Protein AF-A0A523JTP4-F1 (afdb_monomer_lite)

Sequence (95 aa):
YQWSIALVPDPEDRSKDVVSSGWIERIAEPEGLEGRLSKAGPSGAASVYGTEGLWYDTLAATHAQMIRNPDDPRHRQQLSTLLVQVGLPDSAARQ

Radius of gyration: 17.35 Å; chains: 1; bounding box: 40×21×49 Å

Foldseek 3Di:
DKDKDWDQPDPVDRPPIDMDIDDDDDDDDPPCLVVVDVVLDLVRQLVSCVVVVVLVSNLVSLVVVCVVCVPDVVSLVVNLVSCVVVVHHSVVSVD

pLDDT: mean 89.96, std 6.16, range [59.75, 97.56]

Secondary structure (DSSP, 8-state):
-EEEEEE-S-SS-GGG-EEEEEE---PPPPTTHHHHHHHHHHHHHHHHHHHTT-HHHHHHHHHHHHHH-TT-HHHHHHHHHHHHHTT--GGGGG-

Structure (mmCIF, N/CA/C/O backbone):
data_AF-A0A523JTP4-F1
#
_entry.id   AF-A0A523JTP4-F1
#
loop_
_atom_site.group_PDB
_atom_site.id
_atom_site.type_symbol
_atom_site.label_atom_id
_atom_site.label_alt_id
_atom_site.label_comp_id
_atom_site.label_asym_id
_atom_site.label_entity_id
_atom_site.label_seq_id
_atom_site.pdbx_PDB_ins_code
_atom_site.Cartn_x
_atom_site.Cartn_y
_atom_site.Cartn_z
_atom_site.occupancy
_atom_site.B_iso_or_equiv
_atom_site.auth_seq_id
_atom_site.auth_comp_id
_atom_site.auth_asym_id
_atom_site.auth_atom_id
_atom_site.pdbx_PDB_model_num
ATOM 1 N N . TYR A 1 1 ? -7.511 2.026 -13.054 1.00 88.31 1 TYR A N 1
ATOM 2 C CA . TYR A 1 1 ? -6.428 2.711 -13.794 1.00 88.31 1 TYR A CA 1
ATOM 3 C C . TYR A 1 1 ? -5.329 1.717 -14.100 1.00 88.31 1 TYR A C 1
ATOM 5 O O . TYR A 1 1 ? -5.131 0.818 -13.300 1.00 88.31 1 TYR A O 1
ATOM 13 N N . GLN A 1 2 ? -4.635 1.845 -15.226 1.00 91.69 2 GLN A N 1
ATOM 14 C CA . GLN A 1 2 ? -3.509 0.981 -15.591 1.00 91.69 2 GLN A CA 1
ATOM 15 C C . GLN A 1 2 ? -2.309 1.854 -15.942 1.00 91.69 2 GLN A C 1
ATOM 17 O O . GLN A 1 2 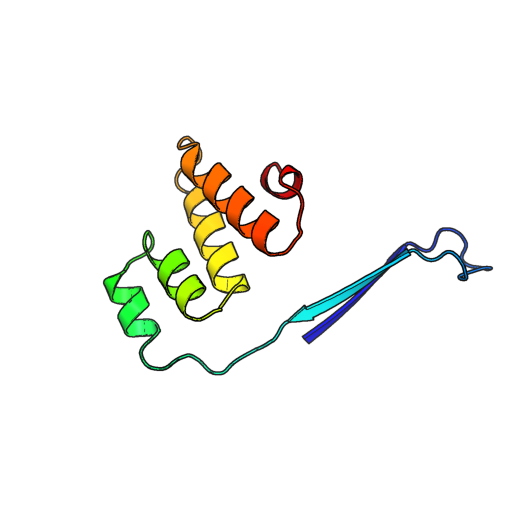? -2.490 2.956 -16.462 1.00 91.69 2 GLN A O 1
ATOM 22 N N . TRP A 1 3 ? -1.107 1.383 -15.635 1.00 92.19 3 TRP A N 1
ATOM 23 C CA . TRP A 1 3 ? 0.136 2.079 -15.944 1.00 92.19 3 TRP A CA 1
ATOM 24 C C . TRP A 1 3 ? 1.223 1.090 -16.365 1.00 92.19 3 TRP A C 1
ATOM 26 O O . TRP A 1 3 ? 1.211 -0.078 -15.977 1.00 92.19 3 TRP A O 1
ATOM 36 N N . SER A 1 4 ? 2.183 1.580 -17.145 1.00 93.56 4 SER A N 1
ATOM 37 C CA . SER A 1 4 ? 3.406 0.862 -17.501 1.00 93.56 4 SER A CA 1
ATOM 38 C C . SER A 1 4 ? 4.572 1.838 -17.600 1.00 93.56 4 SER A C 1
ATOM 40 O O . SER A 1 4 ? 4.414 2.927 -18.150 1.00 93.56 4 SER A O 1
ATOM 42 N N . ILE A 1 5 ? 5.737 1.439 -17.105 1.00 92.75 5 ILE A N 1
ATOM 43 C CA . ILE A 1 5 ? 6.998 2.175 -17.173 1.00 92.75 5 ILE A CA 1
ATOM 44 C C . ILE A 1 5 ? 8.018 1.260 -17.847 1.00 92.75 5 ILE A C 1
ATOM 46 O O . ILE A 1 5 ? 8.146 0.100 -17.463 1.00 92.75 5 ILE A O 1
ATOM 50 N N . ALA A 1 6 ? 8.747 1.778 -18.832 1.00 94.00 6 ALA A N 1
ATOM 51 C CA . ALA A 1 6 ? 9.822 1.059 -19.503 1.00 94.00 6 ALA A CA 1
ATOM 52 C C . ALA A 1 6 ? 11.141 1.819 -19.341 1.00 94.00 6 ALA A C 1
ATOM 54 O O . ALA A 1 6 ? 11.203 3.017 -19.618 1.00 94.00 6 ALA A O 1
ATOM 55 N N . LEU A 1 7 ? 12.191 1.118 -18.917 1.00 95.06 7 LEU A N 1
ATOM 56 C CA . LEU A 1 7 ? 13.564 1.573 -19.100 1.00 95.06 7 LEU A CA 1
ATOM 57 C C . LEU A 1 7 ? 14.010 1.119 -20.491 1.00 95.06 7 LEU A C 1
ATOM 59 O O . LEU A 1 7 ? 14.001 -0.083 -20.751 1.00 95.06 7 LEU A O 1
ATOM 63 N N . VAL A 1 8 ? 14.380 2.077 -21.346 1.00 95.06 8 VAL A N 1
ATOM 64 C CA . VAL A 1 8 ? 14.813 1.852 -22.736 1.00 95.06 8 VAL A CA 1
ATOM 65 C C . VAL A 1 8 ? 16.307 2.164 -22.839 1.00 95.06 8 VAL A C 1
ATOM 67 O O . VAL A 1 8 ? 16.670 3.337 -22.941 1.00 95.06 8 VAL A O 1
ATOM 70 N N . PRO A 1 9 ? 17.195 1.158 -22.748 1.00 91.94 9 PRO A N 1
ATOM 71 C CA . PRO A 1 9 ? 18.637 1.384 -22.808 1.00 91.94 9 PRO A CA 1
ATOM 72 C C . PRO A 1 9 ? 19.122 1.673 -24.232 1.00 91.94 9 PRO A C 1
ATOM 74 O O . PRO A 1 9 ? 20.078 2.424 -24.407 1.00 91.94 9 PRO A O 1
ATOM 77 N N . ASP A 1 10 ? 18.464 1.074 -25.228 1.00 94.38 10 ASP A N 1
ATOM 78 C CA . ASP A 1 10 ? 18.751 1.237 -26.651 1.00 94.38 10 ASP A CA 1
ATOM 79 C C . ASP A 1 10 ? 17.446 1.567 -27.404 1.00 94.38 10 ASP A C 1
ATOM 81 O O . ASP A 1 10 ? 16.567 0.711 -27.517 1.00 94.38 10 ASP A O 1
ATOM 85 N N . PRO A 1 11 ? 17.274 2.809 -27.891 1.00 92.25 11 PRO A N 1
ATOM 86 C CA . PRO A 1 11 ? 16.079 3.209 -28.632 1.00 92.25 11 PRO A CA 1
ATOM 87 C C . PRO A 1 11 ? 15.885 2.488 -29.974 1.00 92.25 11 PRO A C 1
ATOM 89 O O . PRO A 1 11 ? 14.746 2.393 -30.433 1.00 92.25 11 PRO A O 1
ATOM 92 N N . GLU A 1 12 ? 16.959 1.986 -30.591 1.00 94.44 12 GLU A N 1
ATOM 93 C CA . GLU A 1 12 ? 16.926 1.334 -31.908 1.00 94.44 12 GLU A CA 1
ATOM 94 C C . GLU A 1 12 ? 16.706 -0.189 -31.798 1.00 94.44 12 GLU A C 1
ATOM 96 O O . GLU A 1 12 ? 16.202 -0.810 -32.735 1.00 94.44 12 GLU A O 1
ATOM 101 N N . ASP A 1 13 ? 17.010 -0.793 -30.640 1.00 90.44 13 ASP A N 1
ATOM 102 C CA . ASP A 1 13 ? 16.730 -2.201 -30.313 1.00 90.44 13 ASP A CA 1
ATOM 103 C C . ASP A 1 13 ? 16.067 -2.346 -28.931 1.00 90.44 13 ASP A C 1
ATOM 105 O O . ASP A 1 13 ? 16.703 -2.541 -27.892 1.00 90.44 13 ASP A O 1
ATOM 109 N N . ARG A 1 14 ? 14.732 -2.327 -28.939 1.00 91.62 14 ARG A N 1
ATOM 110 C CA . ARG A 1 14 ? 13.893 -2.392 -27.732 1.00 91.62 14 ARG A CA 1
ATOM 111 C C . ARG A 1 14 ? 13.672 -3.802 -27.179 1.00 91.62 14 ARG A C 1
ATOM 113 O O . ARG A 1 14 ? 12.907 -3.982 -26.233 1.00 91.62 14 ARG A O 1
ATOM 120 N N . SER A 1 15 ? 14.318 -4.827 -27.743 1.00 92.44 15 SER A N 1
ATOM 121 C CA . SER A 1 15 ? 14.161 -6.222 -27.291 1.00 92.44 15 SER A CA 1
ATOM 122 C C . SER A 1 15 ? 14.631 -6.460 -25.848 1.00 92.44 15 SER A C 1
ATOM 124 O O . SER A 1 15 ? 14.272 -7.466 -25.235 1.00 92.44 15 SER A O 1
ATOM 126 N N . LYS A 1 16 ? 15.420 -5.528 -25.301 1.00 91.81 16 LYS A N 1
ATOM 127 C CA . LYS A 1 16 ? 15.990 -5.569 -23.948 1.00 91.81 16 LYS A CA 1
ATOM 128 C C . LYS A 1 16 ? 15.373 -4.544 -22.996 1.00 91.81 16 LYS A C 1
ATOM 130 O O . LYS A 1 16 ? 15.935 -4.302 -21.926 1.00 91.81 16 LYS A O 1
ATOM 135 N N . ASP A 1 17 ? 14.245 -3.940 -23.366 1.00 94.62 17 ASP A N 1
ATOM 136 C CA . ASP A 1 17 ? 13.530 -3.029 -22.479 1.00 94.62 17 ASP A CA 1
ATOM 137 C C . ASP A 1 17 ? 13.122 -3.744 -21.189 1.00 94.62 17 ASP A C 1
ATOM 139 O O . ASP A 1 17 ? 12.554 -4.839 -2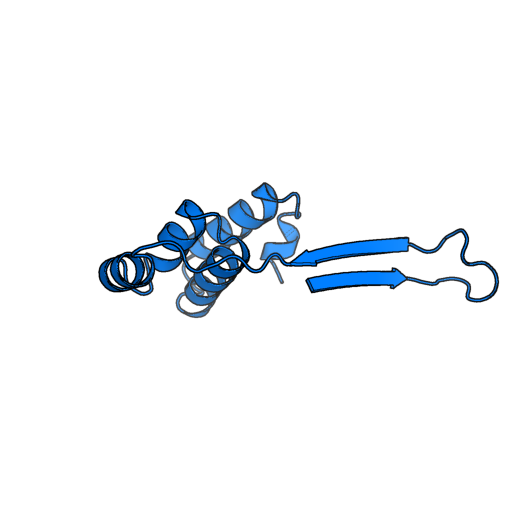1.200 1.00 94.62 17 ASP A O 1
ATOM 143 N N . VAL A 1 18 ? 13.365 -3.088 -20.056 1.00 93.69 18 VAL A N 1
ATOM 144 C CA . VAL A 1 18 ? 12.854 -3.550 -18.765 1.00 93.69 18 VAL A CA 1
ATOM 145 C C . VAL A 1 18 ? 11.533 -2.841 -18.519 1.00 93.69 18 VAL A C 1
ATOM 147 O O . VAL A 1 18 ? 11.507 -1.630 -18.299 1.00 93.69 18 VAL A O 1
ATOM 150 N N . VAL A 1 19 ? 10.433 -3.593 -18.564 1.00 92.12 19 VAL A N 1
ATOM 151 C CA . VAL A 1 19 ? 9.076 -3.058 -18.406 1.00 92.12 19 VAL A CA 1
ATOM 152 C C . VAL A 1 19 ? 8.497 -3.467 -17.055 1.00 92.12 19 VAL A C 1
ATOM 154 O O . VAL A 1 19 ? 8.479 -4.644 -16.704 1.00 92.12 19 VAL A O 1
ATOM 157 N N . SER A 1 20 ? 7.979 -2.490 -16.317 1.00 92.25 20 SER A N 1
ATOM 158 C CA . SER A 1 20 ? 7.137 -2.686 -15.139 1.00 92.25 20 SER A CA 1
ATOM 159 C C . SER A 1 20 ? 5.739 -2.160 -15.435 1.00 92.25 20 SER A C 1
ATOM 161 O O . SER A 1 20 ? 5.583 -1.143 -16.107 1.00 92.25 20 SER A O 1
ATOM 163 N N . SER A 1 21 ? 4.704 -2.842 -14.964 1.00 92.00 21 SER A N 1
ATOM 164 C CA . SER A 1 21 ? 3.320 -2.415 -15.169 1.00 92.00 21 SER A CA 1
ATOM 165 C C . SER A 1 21 ? 2.460 -2.763 -13.969 1.00 92.00 21 SER A C 1
ATOM 167 O O . SER A 1 21 ? 2.819 -3.615 -13.156 1.00 92.00 21 SER A O 1
ATOM 169 N N . GLY A 1 22 ? 1.324 -2.089 -13.856 1.00 88.62 22 GLY A N 1
ATOM 170 C CA . GLY A 1 22 ? 0.402 -2.295 -12.759 1.00 88.62 22 GLY A CA 1
ATOM 171 C C . GLY A 1 22 ? -0.967 -1.710 -13.040 1.00 88.62 22 GLY A C 1
ATOM 172 O O . GLY A 1 22 ? -1.218 -1.053 -14.055 1.00 88.62 22 GLY A O 1
ATOM 173 N N . TRP A 1 23 ? -1.874 -1.961 -12.110 1.00 88.75 23 TRP A N 1
ATOM 174 C CA . TRP A 1 23 ? -3.230 -1.459 -12.166 1.00 88.75 23 TRP A CA 1
ATOM 175 C C . TRP A 1 23 ? -3.684 -1.044 -10.770 1.00 88.75 23 TRP A C 1
ATOM 177 O O . TRP A 1 23 ? -3.258 -1.608 -9.770 1.00 88.75 23 TRP A O 1
ATOM 187 N N . ILE A 1 24 ? -4.520 -0.013 -10.724 1.00 87.12 24 ILE A N 1
ATOM 188 C CA . ILE A 1 24 ? -5.222 0.450 -9.532 1.00 87.12 24 ILE A CA 1
ATOM 189 C C . ILE A 1 24 ? -6.688 0.119 -9.749 1.00 87.12 24 ILE A C 1
ATOM 191 O O . ILE A 1 24 ? -7.311 0.635 -10.690 1.00 87.12 24 ILE A O 1
ATOM 195 N N . GLU A 1 25 ? -7.235 -0.715 -8.878 1.00 88.50 25 GLU A N 1
ATOM 196 C CA . GLU A 1 25 ? -8.669 -0.933 -8.803 1.00 88.50 25 GLU A CA 1
ATOM 197 C C . GLU A 1 25 ? -9.327 0.203 -8.035 1.00 88.50 25 GLU A C 1
ATOM 199 O O . GLU A 1 25 ? -8.859 0.599 -6.970 1.00 88.50 25 GLU A O 1
ATOM 204 N N . ARG A 1 26 ? -10.433 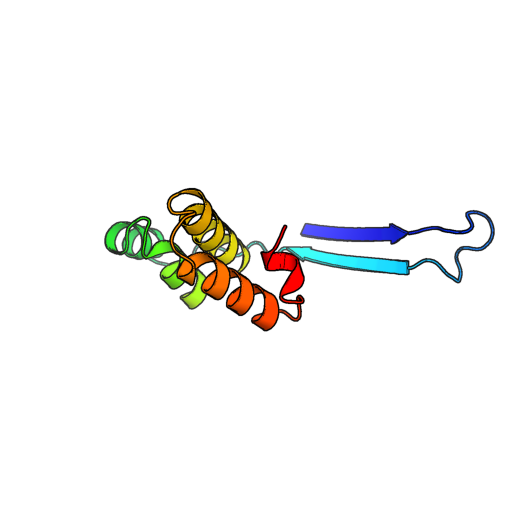0.718 -8.567 1.00 90.38 26 ARG A N 1
ATOM 205 C CA . ARG A 1 26 ? -11.340 1.545 -7.780 1.00 90.38 26 ARG A CA 1
ATOM 206 C C . ARG A 1 26 ? -12.576 0.714 -7.505 1.00 90.38 26 ARG A C 1
ATOM 208 O O . ARG A 1 26 ? -13.294 0.379 -8.444 1.00 90.38 26 ARG A O 1
ATOM 215 N N . ILE A 1 27 ? -12.816 0.427 -6.236 1.00 90.50 27 ILE A N 1
ATOM 216 C CA . ILE A 1 27 ? -14.020 -0.269 -5.795 1.00 90.50 27 ILE A CA 1
ATOM 217 C C . ILE A 1 27 ? -15.073 0.734 -5.314 1.00 90.50 27 ILE A C 1
ATOM 219 O O . ILE A 1 27 ? -14.769 1.904 -5.059 1.00 90.50 27 ILE A O 1
ATOM 223 N N . ALA A 1 28 ? -16.323 0.283 -5.223 1.00 92.94 28 ALA A N 1
ATOM 224 C CA . ALA A 1 28 ? -17.347 1.020 -4.493 1.00 92.94 28 ALA A CA 1
ATOM 225 C C . ALA A 1 28 ? -16.986 1.060 -3.003 1.00 92.94 28 ALA A C 1
ATOM 227 O O . ALA A 1 28 ? -16.352 0.136 -2.495 1.00 92.94 28 ALA A O 1
ATOM 228 N N . GLU A 1 29 ? -17.389 2.123 -2.313 1.00 91.69 29 GLU A N 1
ATOM 229 C CA . GLU A 1 29 ? -17.134 2.239 -0.881 1.00 91.69 29 GLU A CA 1
ATOM 230 C C . GLU A 1 29 ? -17.814 1.083 -0.120 1.00 91.69 29 GLU A C 1
ATOM 232 O O . GLU A 1 29 ? -19.024 0.889 -0.283 1.00 91.69 29 GLU A O 1
ATOM 237 N N . PRO A 1 30 ? -17.069 0.309 0.695 1.00 94.75 30 PRO A N 1
ATOM 238 C CA . PRO A 1 30 ? -17.650 -0.725 1.540 1.00 94.75 30 PRO A CA 1
ATOM 239 C C . PRO A 1 30 ? -18.703 -0.156 2.493 1.00 94.75 30 PRO A C 1
ATOM 241 O O . PRO A 1 30 ? -18.517 0.893 3.113 1.00 94.75 30 PRO A O 1
ATOM 244 N N . GLU A 1 31 ? -19.806 -0.880 2.667 1.00 96.19 31 GLU A N 1
ATOM 245 C CA . GLU A 1 31 ? -20.904 -0.429 3.518 1.00 96.19 31 GLU A CA 1
ATOM 246 C C . GLU A 1 31 ? -20.437 -0.193 4.967 1.00 96.19 31 GLU A C 1
ATOM 248 O O . GLU A 1 31 ? -19.775 -1.030 5.595 1.00 96.19 31 GLU A O 1
ATOM 253 N N . GLY A 1 32 ? -20.777 0.980 5.509 1.00 96.12 32 GLY A N 1
ATOM 254 C CA . GLY A 1 32 ? -20.444 1.374 6.878 1.00 96.12 32 GLY A CA 1
ATOM 255 C C . GLY A 1 32 ? -18.963 1.679 7.126 1.00 96.12 32 GLY A C 1
ATOM 256 O O . GLY A 1 32 ? -18.574 1.800 8.293 1.00 96.12 32 GLY A O 1
ATOM 257 N N . LEU A 1 33 ? -18.141 1.799 6.076 1.00 96.44 33 LEU A N 1
ATOM 258 C CA . LEU A 1 33 ? -16.717 2.120 6.192 1.00 96.44 33 LEU A CA 1
ATOM 259 C C . LEU A 1 33 ? -16.491 3.420 6.974 1.00 96.44 33 LEU A C 1
ATOM 261 O O . LEU A 1 33 ? -15.746 3.417 7.953 1.00 96.44 33 LEU A O 1
ATOM 265 N N .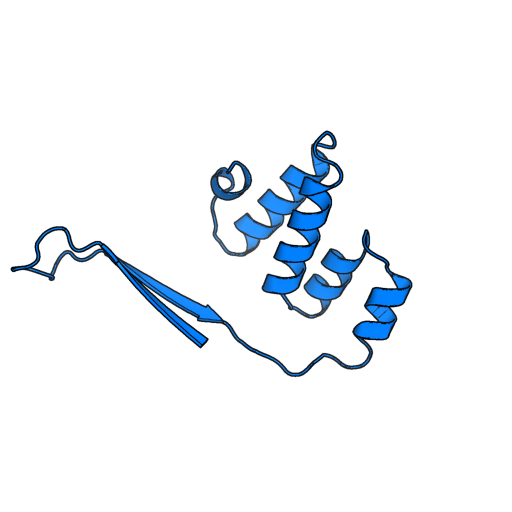 GLU A 1 34 ? -17.182 4.502 6.615 1.00 95.56 34 GLU A N 1
ATOM 266 C CA . GLU A 1 34 ? -17.063 5.796 7.299 1.00 95.56 34 GLU A CA 1
ATOM 267 C C . GLU A 1 34 ? -17.348 5.696 8.809 1.00 95.56 34 GLU A C 1
ATOM 269 O O . GLU A 1 34 ? -16.603 6.230 9.635 1.00 95.56 34 GLU A O 1
ATOM 274 N N . GLY A 1 35 ? -18.369 4.927 9.200 1.00 97.56 35 GLY A N 1
ATOM 275 C CA . GLY A 1 35 ? -18.688 4.684 10.608 1.00 97.56 35 GLY A CA 1
ATOM 276 C C . GLY A 1 35 ? -17.579 3.924 11.344 1.00 97.56 35 GLY A C 1
ATOM 277 O O . GLY A 1 35 ? -17.229 4.273 12.477 1.00 97.56 35 GLY A O 1
ATOM 278 N N . ARG A 1 36 ? -16.978 2.912 10.697 1.00 97.38 36 ARG A N 1
ATOM 279 C CA . ARG A 1 36 ? -15.822 2.179 11.245 1.00 97.38 36 ARG A CA 1
ATOM 280 C C . ARG A 1 36 ? -14.605 3.092 11.388 1.00 97.38 36 ARG A C 1
ATOM 282 O O . ARG A 1 36 ? -13.955 3.060 12.432 1.00 97.38 36 ARG A O 1
ATOM 289 N N . LEU A 1 37 ? -14.332 3.935 10.393 1.00 97.00 37 LEU A N 1
ATOM 290 C CA . LEU A 1 37 ? -13.230 4.900 10.413 1.00 97.00 37 LEU A CA 1
ATOM 291 C C . LEU A 1 37 ? -13.406 5.947 11.514 1.00 97.00 37 LEU A C 1
ATOM 293 O O . LEU A 1 37 ? -12.471 6.195 12.274 1.00 97.00 37 LEU A O 1
ATOM 297 N N . SER A 1 38 ? -14.608 6.507 11.651 1.00 96.75 38 SER A N 1
ATOM 298 C CA . SER A 1 38 ? -14.933 7.484 12.695 1.00 96.75 38 SER A CA 1
ATOM 299 C C . SER A 1 38 ? -14.721 6.901 14.095 1.00 96.75 38 SER A C 1
ATOM 301 O O . SER A 1 38 ? -14.062 7.511 14.937 1.00 96.75 38 SER A O 1
ATOM 303 N N . LYS A 1 39 ? -15.181 5.663 14.324 1.00 97.19 39 LYS A N 1
ATOM 304 C CA . LYS A 1 39 ? -14.987 4.952 15.595 1.00 97.19 39 LYS A CA 1
ATOM 305 C C . LYS A 1 39 ? -13.518 4.614 15.875 1.00 97.19 39 LYS A C 1
ATOM 307 O O . LYS A 1 39 ? -13.093 4.661 17.027 1.00 97.19 39 LYS A O 1
ATOM 312 N N . ALA A 1 40 ? -12.762 4.226 14.851 1.00 95.75 40 ALA A N 1
ATOM 313 C CA . ALA A 1 40 ? -11.366 3.812 14.985 1.00 95.75 40 ALA A CA 1
ATOM 314 C C . ALA A 1 40 ? -10.400 5.001 15.148 1.00 95.75 40 ALA A C 1
ATOM 316 O O . ALA A 1 40 ? -9.331 4.860 15.748 1.00 95.75 40 ALA A O 1
ATOM 317 N N . GLY A 1 41 ? -10.767 6.166 14.610 1.00 93.69 41 GLY A N 1
ATOM 318 C CA . GLY A 1 41 ? -9.935 7.360 14.594 1.00 93.69 41 GLY A CA 1
ATOM 319 C C . GLY A 1 41 ? -8.648 7.207 13.763 1.00 93.69 41 GLY A C 1
ATOM 320 O O . GLY A 1 41 ? -8.385 6.160 13.161 1.00 93.69 41 GLY A O 1
ATOM 321 N N . PRO A 1 42 ? -7.787 8.241 13.742 1.00 89.25 42 PRO A N 1
ATOM 322 C CA . PRO A 1 42 ? -6.586 8.264 12.899 1.00 89.25 42 PRO A CA 1
ATOM 323 C C . PRO A 1 42 ? -5.588 7.131 13.184 1.00 89.25 42 PRO A C 1
ATOM 325 O O . PRO A 1 42 ? -4.864 6.697 12.285 1.00 89.25 42 PRO A O 1
ATOM 328 N N . SER A 1 43 ? -5.541 6.648 14.429 1.00 88.75 43 SER A N 1
ATOM 329 C CA . SER A 1 43 ? -4.654 5.555 14.846 1.00 88.75 43 SER A CA 1
ATOM 330 C C . SER A 1 43 ? -5.162 4.172 14.411 1.00 88.75 43 SER A C 1
ATOM 332 O O . SER A 1 43 ? -4.363 3.258 14.230 1.00 88.75 43 SER A O 1
ATOM 334 N N . GLY A 1 44 ? -6.473 4.007 14.209 1.00 93.19 44 GLY A N 1
ATOM 335 C CA . GLY A 1 44 ? -7.074 2.735 13.795 1.00 93.19 44 GLY A CA 1
ATOM 336 C C . GLY A 1 44 ? -7.395 2.631 12.300 1.00 93.19 44 GLY A C 1
ATOM 337 O O . GLY A 1 44 ? -7.650 1.529 11.818 1.00 93.19 44 GLY A O 1
ATOM 338 N N . ALA A 1 45 ? -7.346 3.742 11.556 1.00 95.06 45 ALA A N 1
ATOM 339 C CA . ALA A 1 45 ? -7.741 3.804 10.146 1.00 95.06 45 ALA A CA 1
ATOM 340 C C . ALA A 1 45 ? -7.043 2.763 9.250 1.00 95.06 45 ALA A C 1
ATOM 342 O O . ALA A 1 45 ? -7.709 2.103 8.458 1.00 95.06 45 ALA A O 1
ATOM 343 N N . ALA A 1 46 ? -5.730 2.550 9.413 1.00 94.00 46 ALA A N 1
ATOM 344 C CA . ALA A 1 46 ? -4.985 1.569 8.617 1.00 94.00 46 ALA A CA 1
ATOM 345 C C . ALA A 1 46 ? -5.536 0.139 8.776 1.00 94.00 46 ALA A C 1
ATOM 347 O O . ALA A 1 46 ? -5.672 -0.588 7.794 1.00 94.00 46 ALA A O 1
ATOM 348 N N . SER A 1 47 ? -5.911 -0.242 10.002 1.00 93.69 47 SER A N 1
ATOM 349 C CA . SER A 1 47 ? -6.493 -1.557 10.296 1.00 93.69 47 SER A CA 1
ATOM 350 C C . SER A 1 47 ? -7.875 -1.721 9.660 1.00 93.69 47 SER A C 1
ATOM 352 O O . SER A 1 47 ? -8.171 -2.763 9.072 1.00 93.69 47 SER A O 1
ATOM 354 N N . VAL A 1 48 ? -8.700 -0.668 9.715 1.00 96.94 48 VAL A N 1
ATOM 355 C CA . VAL A 1 48 ? -10.020 -0.655 9.071 1.00 96.94 48 VAL A CA 1
ATOM 356 C C . VAL A 1 48 ? -9.869 -0.850 7.563 1.00 96.94 48 VAL A C 1
ATOM 358 O O . VAL A 1 48 ? -10.419 -1.808 7.034 1.00 96.94 48 VAL A O 1
ATOM 361 N N . TYR A 1 49 ? -9.059 -0.029 6.888 1.00 95.69 49 TYR A N 1
ATOM 362 C CA . TYR A 1 49 ? -8.822 -0.173 5.447 1.00 95.69 49 TYR A CA 1
ATOM 363 C C . TYR A 1 49 ? -8.253 -1.547 5.076 1.00 95.69 49 TYR A C 1
ATOM 365 O O . TYR A 1 49 ? -8.699 -2.158 4.108 1.00 95.69 49 TYR A O 1
ATOM 373 N N . GLY A 1 50 ? -7.313 -2.067 5.875 1.00 92.88 50 GLY A N 1
ATOM 374 C CA . GLY A 1 50 ? -6.675 -3.358 5.603 1.00 92.88 50 GLY A CA 1
ATOM 375 C C . GLY A 1 50 ? -7.654 -4.524 5.688 1.00 92.88 50 GLY A C 1
ATOM 376 O O . GLY A 1 50 ? -7.585 -5.445 4.881 1.00 92.88 50 GLY A O 1
ATOM 377 N N . THR A 1 51 ? -8.608 -4.450 6.619 1.00 93.31 51 THR A N 1
ATOM 378 C CA . THR A 1 51 ? -9.665 -5.461 6.769 1.00 93.31 51 THR A CA 1
ATOM 379 C C . THR A 1 51 ? -10.613 -5.481 5.567 1.00 93.31 51 THR A C 1
ATOM 381 O O . THR A 1 51 ? -11.089 -6.545 5.186 1.00 93.31 51 THR A O 1
ATOM 384 N N . GLU A 1 52 ? -10.849 -4.329 4.937 1.00 93.81 52 GLU A N 1
ATOM 385 C CA . GLU A 1 52 ? -11.675 -4.211 3.726 1.00 93.81 52 GLU A CA 1
ATOM 386 C C . GLU A 1 52 ? -10.905 -4.515 2.429 1.00 93.81 52 GLU A C 1
ATOM 388 O O . GLU A 1 52 ? -11.462 -4.411 1.339 1.00 93.81 52 GLU A O 1
ATOM 393 N N . GLY A 1 53 ? -9.611 -4.849 2.513 1.00 90.50 53 GLY A N 1
ATOM 394 C CA . GLY A 1 53 ? -8.763 -5.064 1.337 1.00 90.50 53 GLY A CA 1
ATOM 395 C C . GLY A 1 53 ? -8.399 -3.780 0.580 1.00 90.50 53 GLY A C 1
ATOM 396 O O . GLY A 1 53 ? -7.890 -3.847 -0.538 1.00 90.50 53 GLY A O 1
ATOM 397 N N . LEU A 1 54 ? -8.613 -2.606 1.183 1.00 93.25 54 LEU A N 1
ATOM 398 C CA . LEU A 1 54 ? -8.298 -1.294 0.611 1.00 93.25 54 LEU A CA 1
ATOM 399 C C . LEU A 1 54 ? -6.802 -0.983 0.760 1.00 93.25 54 LEU A C 1
ATOM 401 O O . LEU A 1 54 ? -6.396 -0.106 1.519 1.00 93.25 54 LEU A O 1
ATOM 405 N N . TRP A 1 55 ? -5.963 -1.737 0.044 1.00 89.50 55 TRP A N 1
ATOM 406 C CA . TRP A 1 55 ? -4.509 -1.751 0.250 1.00 89.50 55 TRP A CA 1
ATOM 407 C C . TRP A 1 55 ? -3.842 -0.371 0.121 1.00 89.50 55 TRP A C 1
ATOM 409 O O . TRP A 1 55 ? -2.990 -0.020 0.940 1.00 89.50 55 TRP A O 1
ATOM 419 N N . TYR A 1 56 ? -4.240 0.437 -0.868 1.00 89.94 56 TYR A N 1
ATOM 420 C CA . TYR A 1 56 ? -3.688 1.786 -1.054 1.00 89.94 56 TYR A CA 1
ATOM 421 C C . TYR A 1 56 ? -4.033 2.717 0.115 1.00 89.94 56 TYR A C 1
ATOM 423 O O . TYR A 1 56 ? -3.171 3.463 0.584 1.00 89.94 56 TYR A O 1
ATOM 431 N N . ASP A 1 57 ? -5.261 2.638 0.626 1.00 93.81 57 ASP A N 1
ATOM 432 C CA . ASP A 1 57 ? -5.711 3.412 1.781 1.00 93.81 57 ASP A CA 1
ATOM 433 C C . ASP A 1 57 ? -5.038 2.935 3.077 1.00 93.81 57 ASP A C 1
ATOM 435 O O . ASP A 1 57 ? -4.625 3.755 3.902 1.00 93.81 57 ASP A O 1
ATOM 439 N N . THR A 1 58 ? -4.832 1.621 3.234 1.00 94.44 58 THR A N 1
ATOM 440 C CA . THR A 1 58 ? -4.031 1.041 4.324 1.00 94.44 58 THR A CA 1
ATOM 441 C C . THR A 1 58 ? -2.619 1.609 4.322 1.00 94.44 58 THR A C 1
ATOM 443 O O . THR A 1 58 ? -2.167 2.125 5.345 1.00 94.44 58 THR A O 1
ATOM 446 N N . LEU A 1 59 ? -1.938 1.561 3.173 1.00 92.62 59 LEU A N 1
ATOM 447 C CA . LEU A 1 59 ? -0.574 2.062 3.017 1.00 92.62 59 LEU A CA 1
ATOM 448 C C . LEU A 1 59 ? -0.490 3.558 3.334 1.00 92.62 59 LEU A C 1
ATOM 450 O O . LEU A 1 59 ? 0.373 3.974 4.111 1.00 92.62 59 LEU A O 1
ATOM 454 N N . ALA A 1 60 ? -1.406 4.359 2.787 1.00 93.25 60 ALA A N 1
ATOM 455 C CA . ALA A 1 60 ? -1.459 5.795 3.036 1.00 93.25 60 ALA A CA 1
ATOM 456 C C . ALA A 1 60 ? -1.676 6.111 4.526 1.00 93.25 60 ALA A C 1
ATOM 458 O O . ALA A 1 60 ? -0.990 6.971 5.086 1.00 93.25 60 AL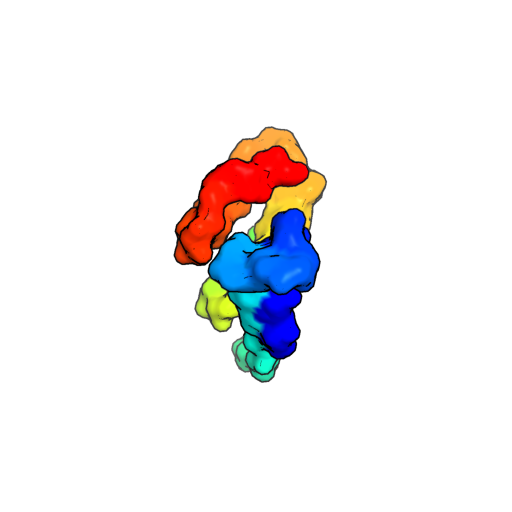A A O 1
ATOM 459 N N . ALA A 1 61 ? -2.582 5.393 5.196 1.00 94.25 61 ALA A N 1
ATOM 460 C CA . ALA A 1 61 ? -2.852 5.576 6.617 1.00 94.25 61 ALA A CA 1
ATOM 461 C C . ALA A 1 61 ? -1.655 5.174 7.497 1.00 94.25 61 ALA A C 1
ATOM 463 O O . ALA A 1 61 ? -1.295 5.929 8.405 1.00 94.25 61 ALA A O 1
ATOM 464 N N . THR A 1 62 ? -1.003 4.041 7.212 1.00 92.56 62 THR A N 1
ATOM 465 C CA . THR A 1 62 ? 0.219 3.600 7.909 1.00 92.56 62 THR A CA 1
ATOM 466 C C . THR A 1 62 ? 1.350 4.610 7.726 1.00 92.56 62 THR A C 1
ATOM 468 O O . THR A 1 62 ? 1.990 5.014 8.697 1.00 92.56 62 THR A O 1
ATOM 471 N N . HIS A 1 63 ? 1.561 5.090 6.500 1.00 90.81 63 HIS A N 1
ATOM 472 C CA . HIS A 1 63 ? 2.589 6.085 6.209 1.00 90.81 63 HIS A CA 1
ATOM 473 C C . HIS A 1 63 ? 2.321 7.418 6.929 1.00 90.81 63 HIS A C 1
ATOM 475 O O . HIS A 1 63 ? 3.221 8.002 7.533 1.00 90.81 63 HIS A O 1
ATOM 481 N N . ALA A 1 64 ? 1.066 7.871 6.967 1.00 91.00 64 ALA A N 1
ATOM 482 C CA . ALA A 1 64 ? 0.690 9.074 7.704 1.00 91.00 64 ALA A CA 1
ATOM 483 C C . ALA A 1 64 ? 0.917 8.939 9.224 1.00 91.00 64 ALA A C 1
ATOM 485 O O . ALA A 1 64 ? 1.247 9.926 9.883 1.00 91.00 64 ALA A O 1
ATOM 486 N N . GLN A 1 65 ? 0.759 7.740 9.800 1.00 88.06 65 GLN A N 1
ATOM 487 C CA . GLN A 1 65 ? 1.107 7.482 11.204 1.00 88.06 65 GLN A CA 1
ATOM 488 C C . GLN A 1 65 ? 2.615 7.556 11.443 1.00 88.06 65 GLN A C 1
ATOM 490 O O . GLN A 1 65 ? 3.038 8.194 12.407 1.00 88.06 65 GLN A O 1
ATOM 495 N N . MET A 1 66 ? 3.410 6.977 10.541 1.00 88.00 66 MET A N 1
ATOM 496 C CA . MET A 1 66 ? 4.869 7.054 10.594 1.00 88.00 66 MET A CA 1
ATOM 497 C C . MET A 1 66 ? 5.364 8.506 10.562 1.00 88.00 66 MET A C 1
ATOM 499 O O . MET A 1 66 ? 6.191 8.876 11.389 1.00 88.00 66 MET A O 1
ATOM 503 N N . ILE A 1 67 ? 4.826 9.344 9.666 1.00 88.50 67 ILE A N 1
ATOM 504 C CA . ILE A 1 67 ? 5.205 10.766 9.575 1.00 88.50 67 ILE A CA 1
ATOM 505 C C . ILE A 1 67 ? 4.855 11.528 10.858 1.00 88.50 67 ILE A C 1
ATOM 507 O O . ILE A 1 67 ? 5.623 12.382 11.294 1.00 88.50 67 ILE A O 1
ATOM 511 N N . ARG A 1 68 ? 3.698 11.243 11.470 1.00 87.50 68 ARG A N 1
ATOM 512 C CA . ARG A 1 68 ? 3.261 11.933 12.696 1.00 87.50 68 ARG A CA 1
ATOM 513 C C . ARG A 1 68 ? 4.084 11.551 13.925 1.00 87.50 68 ARG A C 1
ATOM 515 O O . ARG A 1 68 ? 4.246 12.385 14.806 1.00 87.50 68 ARG A O 1
ATOM 522 N N . ASN A 1 69 ? 4.580 10.317 13.979 1.00 84.69 69 ASN A N 1
ATOM 523 C CA . ASN A 1 69 ? 5.322 9.769 15.114 1.00 84.69 69 ASN A CA 1
ATOM 524 C C . ASN A 1 69 ? 6.635 9.113 14.636 1.00 84.69 69 ASN A C 1
ATOM 526 O O . ASN A 1 69 ? 6.768 7.883 14.710 1.00 84.69 69 ASN A O 1
ATOM 530 N N . PRO A 1 70 ? 7.599 9.909 14.138 1.00 82.06 70 PRO A N 1
ATOM 531 C CA . PRO A 1 70 ? 8.805 9.402 13.474 1.00 82.06 70 PRO A CA 1
ATOM 532 C C . PRO A 1 70 ? 9.781 8.683 14.421 1.00 82.06 70 PRO A C 1
ATOM 534 O O . PRO A 1 70 ? 10.598 7.870 13.972 1.00 82.06 70 PRO A O 1
ATOM 537 N N . ASP A 1 71 ? 9.684 8.955 15.723 1.00 86.56 71 ASP A N 1
ATOM 538 C CA . ASP A 1 71 ? 10.574 8.405 16.750 1.00 86.56 71 ASP A CA 1
ATOM 539 C C . ASP A 1 71 ? 10.167 7.001 17.212 1.00 86.56 71 ASP A C 1
ATOM 541 O O . ASP A 1 71 ? 10.959 6.307 17.848 1.00 86.56 71 ASP A O 1
ATOM 545 N N . ASP A 1 72 ? 8.953 6.548 16.881 1.00 85.00 72 ASP A N 1
ATOM 546 C CA . ASP A 1 72 ? 8.497 5.207 17.236 1.00 85.00 72 ASP A CA 1
ATOM 547 C C . ASP A 1 72 ? 8.892 4.198 16.138 1.00 85.00 72 ASP A C 1
ATOM 549 O O . ASP A 1 72 ? 8.314 4.201 15.041 1.00 85.00 72 ASP A O 1
ATOM 553 N N . PRO A 1 73 ? 9.854 3.292 16.405 1.00 83.62 73 PRO A N 1
ATOM 554 C CA . PRO A 1 73 ? 10.339 2.335 15.414 1.00 83.62 73 PRO A CA 1
ATOM 555 C C . PRO A 1 73 ? 9.265 1.333 14.969 1.00 83.62 73 PRO A C 1
ATOM 557 O O . PRO A 1 73 ? 9.402 0.732 13.900 1.00 83.62 73 PRO A O 1
ATOM 560 N N . ARG A 1 74 ? 8.178 1.165 15.736 1.00 85.75 74 ARG A N 1
ATOM 561 C CA . ARG A 1 74 ? 7.087 0.242 15.394 1.00 85.75 74 ARG A CA 1
ATOM 562 C C . ARG A 1 74 ? 6.366 0.650 14.113 1.00 85.75 74 ARG A C 1
ATOM 564 O O . ARG A 1 74 ? 5.965 -0.231 13.358 1.00 85.75 74 ARG A O 1
ATOM 571 N N . HIS A 1 75 ? 6.264 1.947 13.814 1.00 83.94 75 HIS A N 1
ATOM 572 C CA . HIS A 1 75 ? 5.610 2.412 12.586 1.00 83.94 75 HIS A CA 1
ATOM 573 C C . HIS A 1 75 ? 6.400 2.026 11.327 1.00 83.94 75 HIS A C 1
ATOM 575 O O . HIS A 1 75 ? 5.806 1.593 10.340 1.00 83.94 75 HIS A O 1
ATOM 581 N N . ARG A 1 76 ? 7.742 2.092 11.370 1.00 84.69 76 ARG A N 1
ATOM 582 C CA . ARG A 1 76 ? 8.581 1.600 10.259 1.00 84.69 76 ARG A CA 1
ATOM 583 C C . ARG A 1 76 ? 8.434 0.095 10.077 1.00 84.69 76 ARG A C 1
ATOM 585 O O . ARG A 1 76 ? 8.329 -0.370 8.949 1.00 84.69 76 ARG A O 1
ATOM 592 N N . GLN A 1 77 ? 8.372 -0.660 11.174 1.00 87.44 77 GLN A N 1
ATOM 593 C CA . GLN A 1 77 ? 8.172 -2.108 11.104 1.00 87.44 77 GLN A CA 1
ATOM 594 C C . GLN A 1 77 ? 6.816 -2.469 10.478 1.00 87.44 77 GLN A C 1
ATOM 596 O O . GLN A 1 77 ? 6.736 -3.390 9.665 1.00 87.44 77 GLN A O 1
ATOM 601 N N . GLN A 1 78 ? 5.755 -1.736 10.826 1.00 86.69 78 GLN A N 1
ATOM 602 C CA . GLN A 1 78 ? 4.426 -1.910 10.235 1.00 86.69 78 GLN A CA 1
ATOM 603 C C . GLN A 1 78 ? 4.428 -1.624 8.729 1.00 86.69 78 GLN A C 1
ATOM 605 O O . GLN A 1 78 ? 3.889 -2.423 7.966 1.00 86.69 78 GLN A O 1
ATOM 610 N N . LEU A 1 79 ? 5.084 -0.543 8.296 1.00 89.19 79 LEU A N 1
ATOM 611 C CA . LEU A 1 79 ? 5.244 -0.231 6.875 1.00 89.19 79 LEU A CA 1
ATOM 612 C C . LEU A 1 79 ? 6.027 -1.328 6.137 1.00 89.19 79 LEU A C 1
ATOM 614 O O . LEU A 1 79 ? 5.580 -1.799 5.096 1.00 89.19 79 LEU A O 1
ATOM 618 N N . SER A 1 80 ? 7.146 -1.786 6.706 1.00 89.62 80 SER A N 1
ATOM 619 C CA . SER A 1 80 ? 7.949 -2.889 6.156 1.00 89.62 80 SER A CA 1
ATOM 620 C C . SER A 1 80 ? 7.110 -4.152 5.960 1.00 89.62 80 SER A C 1
ATOM 622 O O . SER A 1 80 ? 7.096 -4.745 4.886 1.00 89.62 80 SER A O 1
ATOM 624 N N . THR A 1 81 ? 6.326 -4.510 6.980 1.00 89.44 81 THR A N 1
ATOM 625 C CA . THR A 1 81 ? 5.471 -5.704 6.965 1.00 89.44 81 THR A CA 1
ATOM 626 C C . THR A 1 81 ? 4.427 -5.622 5.852 1.00 89.44 81 THR A C 1
ATOM 628 O O . THR A 1 81 ? 4.226 -6.592 5.125 1.00 89.44 81 THR A O 1
ATOM 631 N N . LEU A 1 82 ? 3.796 -4.457 5.683 1.00 89.31 82 LEU A N 1
ATOM 632 C CA . LEU A 1 82 ? 2.790 -4.232 4.647 1.00 89.31 82 LEU A CA 1
ATOM 633 C C . LEU A 1 82 ? 3.380 -4.314 3.229 1.00 89.31 82 LEU A C 1
ATOM 635 O O . LEU A 1 82 ? 2.744 -4.849 2.323 1.00 89.31 82 LEU A O 1
ATOM 639 N N . LEU A 1 83 ? 4.595 -3.797 3.033 1.00 89.00 83 LEU A N 1
ATOM 640 C CA . LEU A 1 83 ? 5.287 -3.837 1.744 1.00 89.00 83 LEU A CA 1
ATOM 641 C C . LEU A 1 83 ? 5.717 -5.268 1.388 1.00 89.00 83 LEU A C 1
ATOM 643 O O . LEU A 1 83 ? 5.479 -5.720 0.267 1.00 89.00 83 LEU A O 1
ATOM 647 N N . VAL A 1 84 ? 6.239 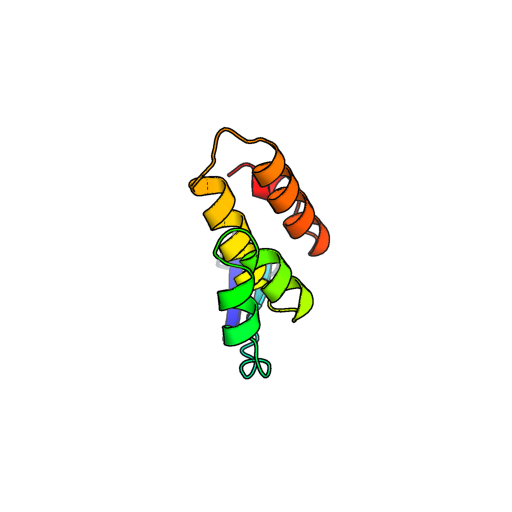-6.027 2.353 1.00 90.06 84 VAL A N 1
ATOM 648 C CA . VAL A 1 84 ? 6.609 -7.438 2.147 1.00 90.06 84 VAL A CA 1
ATOM 649 C C . VAL A 1 84 ? 5.406 -8.305 1.788 1.00 90.06 84 VAL A C 1
ATOM 651 O O . VAL A 1 84 ? 5.532 -9.191 0.943 1.00 90.06 84 VAL A O 1
ATOM 654 N N . GLN A 1 85 ? 4.226 -8.037 2.355 1.00 85.56 85 GLN A N 1
ATOM 655 C CA . GLN A 1 85 ? 2.999 -8.776 2.026 1.00 85.56 85 GLN A CA 1
ATOM 656 C C . GLN A 1 85 ? 2.627 -8.716 0.539 1.00 85.56 85 GLN A C 1
ATOM 658 O O . GLN A 1 85 ? 2.013 -9.653 0.034 1.00 85.56 85 GLN A O 1
ATOM 663 N N . VAL A 1 86 ? 3.017 -7.654 -0.170 1.00 84.38 86 VAL A N 1
ATOM 664 C CA . VAL A 1 86 ? 2.770 -7.500 -1.613 1.00 84.38 86 VAL A CA 1
ATOM 665 C C . VAL A 1 86 ? 4.009 -7.773 -2.469 1.00 84.38 86 VAL A C 1
ATOM 667 O O . VAL A 1 86 ? 4.044 -7.425 -3.647 1.00 84.38 86 VAL A O 1
ATOM 670 N N . GLY A 1 87 ? 5.036 -8.401 -1.890 1.00 84.31 87 GLY A N 1
ATOM 671 C CA . GLY A 1 87 ? 6.267 -8.768 -2.591 1.00 84.31 87 GLY A CA 1
ATOM 672 C C . GLY A 1 87 ? 7.247 -7.612 -2.803 1.00 84.31 87 GLY A C 1
ATOM 673 O O . GLY A 1 87 ? 8.193 -7.759 -3.577 1.00 84.31 87 GLY A O 1
ATOM 674 N N . LEU A 1 88 ? 7.055 -6.473 -2.129 1.00 84.50 88 LEU A N 1
ATOM 675 C CA . LEU A 1 88 ? 8.018 -5.374 -2.144 1.00 84.50 88 LEU A CA 1
ATOM 676 C C . LEU A 1 88 ? 9.095 -5.600 -1.071 1.00 84.50 88 LEU A C 1
ATOM 678 O O . LEU A 1 88 ? 8.789 -6.051 0.033 1.00 84.50 88 LEU A O 1
ATOM 682 N N . PRO A 1 89 ? 10.368 -5.291 -1.363 1.00 83.19 89 PRO A N 1
ATOM 683 C CA . PRO A 1 89 ? 11.448 -5.509 -0.412 1.00 83.19 89 PRO A CA 1
ATOM 684 C C . PRO A 1 89 ? 11.378 -4.518 0.757 1.00 83.19 89 PRO A C 1
ATOM 686 O O . PRO A 1 89 ? 11.025 -3.355 0.573 1.00 83.19 89 PRO A O 1
ATOM 689 N N . ASP A 1 90 ? 11.849 -4.930 1.937 1.00 78.44 90 ASP A N 1
ATOM 690 C CA . ASP A 1 90 ? 11.939 -4.073 3.135 1.00 78.44 90 ASP A CA 1
ATOM 691 C C . ASP A 1 90 ? 12.743 -2.780 2.914 1.00 78.44 90 ASP A C 1
ATOM 693 O O . ASP A 1 90 ? 12.573 -1.792 3.626 1.00 78.44 90 ASP A O 1
ATOM 697 N N . SER A 1 91 ? 13.648 -2.756 1.930 1.00 79.56 91 SER A N 1
ATOM 698 C CA . SER A 1 91 ? 14.375 -1.539 1.554 1.00 79.56 91 SER A CA 1
ATOM 699 C C . SER A 1 91 ? 13.451 -0.419 1.069 1.00 79.56 91 SER A C 1
ATOM 701 O O . SER A 1 91 ? 13.809 0.747 1.218 1.00 79.56 91 SER A O 1
ATOM 703 N N . ALA A 1 92 ? 12.263 -0.740 0.551 1.00 74.69 92 ALA A N 1
ATOM 704 C CA . ALA A 1 92 ? 11.261 0.246 0.161 1.00 74.69 92 ALA A CA 1
ATOM 705 C C . ALA A 1 92 ? 10.685 1.015 1.364 1.00 74.69 92 ALA A C 1
ATOM 707 O O . ALA A 1 92 ? 10.287 2.161 1.203 1.00 74.69 92 ALA A O 1
ATOM 708 N N . ALA A 1 93 ? 10.712 0.440 2.573 1.00 72.12 93 ALA A N 1
ATOM 709 C CA . ALA A 1 93 ? 10.283 1.112 3.804 1.00 72.12 93 ALA A CA 1
ATOM 710 C C . ALA A 1 93 ? 11.335 2.082 4.382 1.00 72.12 93 ALA A C 1
ATOM 712 O O . ALA A 1 93 ? 11.093 2.702 5.417 1.00 72.12 93 ALA A O 1
ATOM 713 N N . ARG A 1 94 ? 12.534 2.149 3.781 1.00 68.44 94 ARG A N 1
ATOM 714 C CA . ARG A 1 94 ? 13.664 2.964 4.267 1.00 68.44 94 ARG A CA 1
ATOM 715 C C . ARG A 1 94 ? 13.849 4.287 3.517 1.00 68.44 94 ARG A C 1
ATOM 717 O O . ARG A 1 94 ? 14.734 5.043 3.910 1.00 68.44 94 ARG A O 1
ATOM 724 N N . GLN A 1 95 ? 13.102 4.507 2.434 1.00 59.75 95 GLN A N 1
ATOM 725 C CA . GLN A 1 95 ? 13.088 5.765 1.673 1.00 59.75 95 GLN A CA 1
ATOM 726 C C . GLN A 1 95 ? 12.165 6.776 2.348 1.00 59.75 95 GLN A C 1
ATOM 728 O O . GLN A 1 95 ? 12.518 7.974 2.319 1.00 59.75 95 GLN A O 1
#